Protein AF-A0A831RN84-F1 (afdb_monomer)

Mean predicted aligned error: 5.92 Å

Solvent-accessible surface area (backbone atoms only — not comparable to full-atom values): 7594 Å² total; per-residue (Å²): 107,69,68,59,52,52,52,50,51,52,58,75,67,61,71,57,69,65,41,54,50,48,36,51,53,42,59,69,35,69,70,41,50,73,39,89,62,81,70,37,56,78,47,72,54,99,28,36,33,34,27,46,32,86,67,52,96,92,48,65,65,65,62,47,44,23,69,70,37,63,91,39,45,92,55,57,75,84,37,69,66,35,45,50,52,52,51,49,51,53,53,38,54,48,50,51,50,50,64,50,53,70,37,92,72,34,78,45,78,46,81,41,68,38,57,67,65,38,40,75,74,73,46,80,74,77,88,75,131

Secondary structure (DSSP, 8-state):
-HHHHHHHHHHHT---HHHHHHHHHHHH-HHHHTSSS---EEEEETTEEEEEES--TTS-HHHHHHHH-GGGTT--TTSHHHHHHHHHHHHHHHHHHHHHHTSTT-SEEEEEE-HHHHHHTT-PPP---

Sequence (129 aa):
MLALILLWVGWALYEDPQVAALNRRLEADPQVSAFPYRFRVLRLENGVATMSTPRSSALPVSRVLGILFPHVAGKAEDSDAFQAAQRQLARVQTRARDLVLEDPGVKSVRWELDRGWLGSYGIQLSPAY

Nearest PDB structures (foldseek):
  2cu6-assembly1_A  TM=4.551E-01  e=6.061E-02  Thermus thermophilus HB8

Organism: NCBI:txid1543721

pLDDT: mean 90.33, std 11.37, range [41.72, 98.62]

Structure (mmCIF, N/CA/C/O backbone):
data_AF-A0A831RN84-F1
#
_entry.id   AF-A0A831RN84-F1
#
loop_
_atom_site.group_PDB
_atom_site.id
_atom_site.type_symbol
_atom_site.label_atom_id
_atom_site.label_alt_id
_atom_site.label_comp_id
_atom_site.label_asym_id
_atom_site.label_entity_id
_atom_site.label_seq_id
_atom_site.pdbx_PDB_ins_code
_atom_site.Cartn_x
_atom_site.Cartn_y
_atom_site.Cartn_z
_atom_site.occupancy
_atom_site.B_iso_or_equiv
_atom_site.auth_seq_id
_atom_site.auth_comp_id
_atom_site.auth_asym_id
_atom_site.auth_atom_id
_atom_site.pdbx_PDB_model_num
ATOM 1 N N . MET A 1 1 ? -9.825 5.728 -40.906 1.00 60.62 1 MET A N 1
ATOM 2 C CA . MET A 1 1 ? -10.647 5.593 -39.681 1.00 60.62 1 MET A CA 1
ATOM 3 C C . MET A 1 1 ? -10.302 4.327 -38.891 1.00 60.62 1 MET A C 1
ATOM 5 O O . MET A 1 1 ? -9.908 4.460 -37.746 1.00 60.62 1 MET A O 1
ATOM 9 N N . LEU A 1 2 ? -10.329 3.129 -39.496 1.00 68.56 2 LEU A N 1
ATOM 10 C CA . LEU A 1 2 ? -9.939 1.859 -38.843 1.00 68.56 2 LEU A CA 1
ATOM 11 C C . LEU A 1 2 ? -8.525 1.855 -38.233 1.00 68.56 2 LEU A C 1
ATOM 13 O O . LEU A 1 2 ? -8.370 1.462 -37.087 1.00 68.56 2 LEU A O 1
ATOM 17 N N . ALA A 1 3 ? -7.512 2.358 -38.944 1.00 70.44 3 ALA A N 1
ATOM 18 C CA . ALA A 1 3 ? -6.142 2.419 -38.419 1.00 70.44 3 ALA A CA 1
ATOM 19 C C . ALA A 1 3 ? -6.003 3.328 -37.183 1.00 70.44 3 ALA A C 1
ATOM 21 O O . ALA A 1 3 ? -5.268 2.997 -36.264 1.00 70.44 3 ALA A O 1
ATOM 22 N N . LEU A 1 4 ? -6.753 4.436 -37.133 1.00 66.62 4 LEU A N 1
ATOM 23 C CA . LEU A 1 4 ? -6.784 5.344 -35.981 1.00 66.62 4 LEU A CA 1
ATOM 24 C C . LEU A 1 4 ? -7.482 4.703 -34.780 1.00 66.62 4 LEU A C 1
ATOM 26 O O . LEU A 1 4 ? -7.003 4.854 -33.665 1.00 66.62 4 LEU A O 1
ATOM 30 N N . ILE A 1 5 ? -8.566 3.956 -35.015 1.00 69.00 5 ILE A N 1
ATOM 31 C CA . ILE A 1 5 ? -9.269 3.192 -33.975 1.00 69.00 5 ILE A CA 1
ATOM 32 C C . ILE A 1 5 ? -8.362 2.084 -33.430 1.00 69.00 5 ILE A C 1
ATOM 34 O O . ILE A 1 5 ? -8.259 1.929 -32.221 1.00 69.00 5 ILE A O 1
ATOM 38 N N . LEU A 1 6 ? -7.653 1.356 -34.296 1.00 73.44 6 LEU A N 1
ATOM 39 C CA . LEU A 1 6 ? -6.719 0.305 -33.882 1.00 73.44 6 LEU A CA 1
ATOM 40 C C . LEU A 1 6 ? -5.518 0.862 -33.102 1.00 73.44 6 LEU A C 1
ATOM 42 O O . LEU A 1 6 ? -5.118 0.260 -32.111 1.00 73.44 6 LEU A O 1
ATOM 46 N N . LEU A 1 7 ? -4.983 2.025 -33.492 1.00 64.00 7 LEU A N 1
ATOM 47 C CA . LEU A 1 7 ? -3.935 2.724 -32.737 1.00 64.00 7 LEU A CA 1
ATOM 48 C C . LEU A 1 7 ? -4.431 3.187 -31.363 1.00 64.00 7 LEU A C 1
ATOM 50 O O . LEU A 1 7 ? -3.737 3.010 -30.367 1.00 64.00 7 LEU A O 1
ATOM 54 N N . TRP A 1 8 ? -5.644 3.741 -31.303 1.00 67.38 8 TRP A N 1
ATOM 55 C CA . TRP A 1 8 ? -6.264 4.168 -30.050 1.00 67.38 8 TRP A CA 1
ATOM 56 C C . TRP A 1 8 ? -6.526 2.998 -29.105 1.00 67.38 8 TRP A C 1
ATOM 58 O O . TRP A 1 8 ? -6.197 3.076 -27.927 1.00 67.38 8 TRP A O 1
ATOM 68 N N . VAL A 1 9 ? -7.081 1.900 -29.623 1.00 69.19 9 VAL A N 1
ATOM 69 C CA . VAL A 1 9 ? -7.331 0.677 -28.849 1.00 69.19 9 VAL A CA 1
ATOM 70 C C . VAL A 1 9 ? -6.013 0.059 -28.385 1.00 69.19 9 VAL A C 1
ATOM 72 O O . VAL A 1 9 ? -5.903 -0.325 -27.227 1.00 69.19 9 VAL A O 1
ATOM 75 N N . GLY A 1 10 ? -4.992 0.017 -29.245 1.00 67.00 10 GLY A N 1
ATOM 76 C CA . GLY A 1 10 ? -3.666 -0.485 -28.884 1.00 67.00 10 GLY A CA 1
ATOM 77 C C . GLY A 1 10 ? -3.002 0.326 -27.770 1.00 67.00 10 GLY A C 1
ATOM 78 O O . GLY A 1 10 ? -2.397 -0.2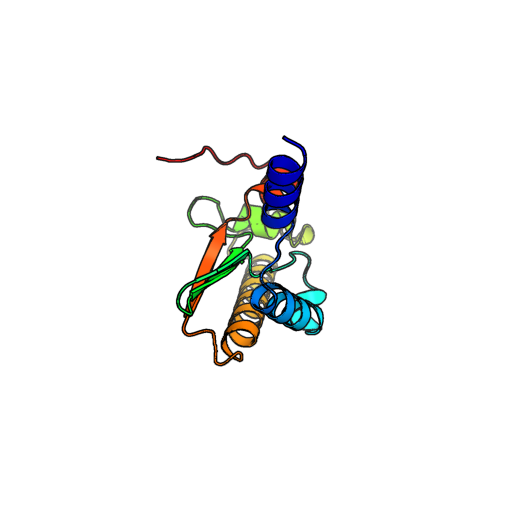54 -26.876 1.00 67.00 10 GLY A O 1
ATOM 79 N N . TRP A 1 11 ? -3.161 1.652 -27.778 1.00 61.72 11 TRP A N 1
ATOM 80 C CA . TRP A 1 11 ? -2.637 2.519 -26.721 1.00 61.72 11 TRP A CA 1
ATOM 81 C C . TRP A 1 11 ? -3.453 2.422 -25.426 1.00 61.72 11 TRP A C 1
ATOM 83 O O . TRP A 1 11 ? -2.882 2.344 -24.345 1.00 61.72 11 TRP A O 1
ATOM 93 N N . ALA A 1 12 ? -4.783 2.343 -25.525 1.00 61.09 12 ALA A N 1
ATOM 94 C CA . ALA A 1 12 ? -5.669 2.193 -24.370 1.00 61.09 12 ALA A CA 1
ATOM 95 C C . ALA A 1 12 ? -5.498 0.850 -23.634 1.00 61.09 12 ALA A C 1
ATOM 97 O O . ALA A 1 12 ? -5.824 0.755 -22.454 1.00 61.09 12 ALA A O 1
ATOM 98 N N . LEU A 1 13 ? -5.004 -0.182 -24.324 1.00 68.38 13 LEU A N 1
ATOM 99 C CA . LEU A 1 13 ? -4.737 -1.509 -23.762 1.00 68.38 13 LEU A CA 1
ATOM 100 C C . LEU A 1 13 ? -3.261 -1.729 -23.401 1.00 68.38 13 LEU A C 1
ATOM 102 O O . LEU A 1 13 ? -2.910 -2.809 -22.929 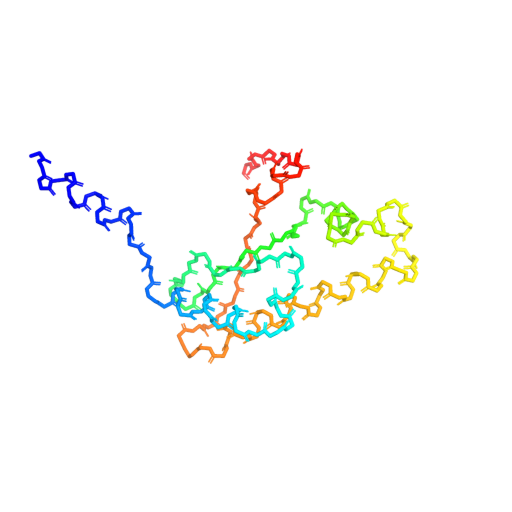1.00 68.38 13 LEU A O 1
ATOM 106 N N . TYR A 1 14 ? -2.392 -0.743 -23.639 1.00 77.94 14 TYR A N 1
ATOM 107 C CA . TYR A 1 14 ? -0.979 -0.861 -23.310 1.00 77.94 14 TYR A CA 1
ATOM 108 C C . TYR A 1 14 ? -0.789 -0.804 -21.791 1.00 77.94 14 TYR A C 1
ATOM 110 O O . TYR A 1 14 ? -0.961 0.239 -21.162 1.00 77.94 14 TYR A O 1
ATOM 118 N N . GLU A 1 15 ? -0.407 -1.937 -21.210 1.00 78.25 15 GLU A N 1
ATOM 119 C CA . GLU A 1 15 ? 0.114 -2.008 -19.850 1.00 78.25 15 GLU A CA 1
ATOM 120 C C . GLU A 1 15 ? 1.642 -1.990 -19.916 1.00 78.25 15 GLU A C 1
ATOM 122 O O . GLU A 1 15 ? 2.250 -2.782 -20.639 1.00 78.25 15 GLU A O 1
ATOM 127 N N . ASP A 1 16 ? 2.269 -1.084 -19.166 1.00 90.25 16 ASP A N 1
ATOM 128 C CA . ASP A 1 16 ? 3.725 -1.017 -19.073 1.00 90.25 16 ASP A CA 1
ATOM 129 C C . ASP A 1 16 ? 4.276 -2.369 -18.556 1.00 90.25 16 ASP A C 1
ATOM 131 O O . ASP A 1 16 ? 3.942 -2.781 -17.436 1.00 90.25 16 ASP A O 1
ATOM 135 N N . PRO A 1 17 ? 5.125 -3.081 -19.329 1.00 93.44 17 PRO A N 1
ATOM 136 C CA . PRO A 1 17 ? 5.656 -4.384 -18.932 1.00 93.44 17 PRO A CA 1
ATOM 137 C C . PRO A 1 17 ? 6.396 -4.368 -17.592 1.00 93.44 17 PRO A C 1
ATOM 139 O O . PRO A 1 17 ? 6.387 -5.372 -16.873 1.00 93.44 17 PRO A O 1
ATOM 142 N N . GLN A 1 18 ? 7.026 -3.241 -17.250 1.00 95.25 18 GLN A N 1
ATOM 143 C CA . GLN A 1 18 ? 7.731 -3.050 -15.989 1.00 95.25 18 GLN A CA 1
ATOM 144 C C . GLN A 1 18 ? 6.737 -2.943 -14.829 1.00 95.25 18 GLN A C 1
ATOM 146 O O . GLN A 1 18 ? 6.902 -3.613 -13.810 1.00 95.25 18 GLN A O 1
ATOM 151 N N . VAL A 1 19 ? 5.644 -2.194 -15.007 1.00 97.12 19 VAL A N 1
ATOM 152 C CA . VAL A 1 19 ? 4.542 -2.127 -14.031 1.00 97.12 19 VAL A CA 1
ATOM 153 C C . VAL A 1 19 ? 3.913 -3.506 -13.826 1.00 97.12 19 VAL A C 1
ATOM 155 O O . VAL A 1 19 ? 3.747 -3.945 -12.686 1.00 97.12 19 VAL A O 1
ATOM 158 N N . ALA A 1 20 ? 3.640 -4.236 -14.909 1.00 96.75 20 ALA A N 1
ATOM 159 C CA . ALA A 1 20 ? 3.094 -5.589 -14.835 1.00 96.75 20 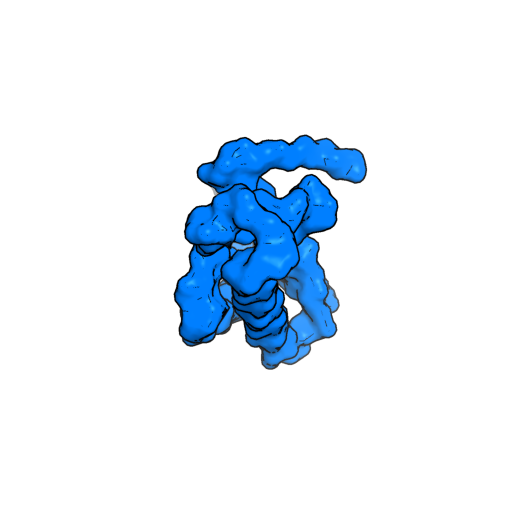ALA A CA 1
ATOM 160 C C . ALA A 1 20 ? 4.040 -6.555 -14.092 1.00 96.75 20 ALA A C 1
ATOM 162 O O . ALA A 1 20 ? 3.593 -7.399 -13.313 1.00 96.75 20 ALA A O 1
ATOM 163 N N . ALA A 1 21 ? 5.357 -6.437 -14.297 1.00 97.50 21 ALA A N 1
ATOM 164 C CA . ALA A 1 21 ? 6.354 -7.235 -13.584 1.00 97.50 21 ALA A CA 1
ATOM 165 C C . ALA A 1 21 ? 6.387 -6.924 -12.079 1.00 97.50 21 ALA A C 1
ATOM 167 O O . ALA A 1 21 ? 6.385 -7.852 -11.267 1.00 97.50 21 ALA A O 1
ATOM 168 N N . LEU A 1 22 ? 6.346 -5.642 -11.705 1.00 98.31 22 LEU A N 1
ATOM 169 C CA . LEU A 1 22 ? 6.273 -5.217 -10.305 1.00 98.31 22 LEU A CA 1
ATOM 170 C C . LEU A 1 22 ? 4.994 -5.728 -9.626 1.00 98.31 22 LEU A C 1
ATOM 172 O O . LEU A 1 22 ? 5.049 -6.235 -8.507 1.00 98.31 22 LEU A O 1
ATOM 176 N N . ASN A 1 23 ? 3.851 -5.673 -10.315 1.00 98.38 23 ASN A N 1
ATOM 177 C CA . ASN A 1 23 ? 2.586 -6.200 -9.798 1.00 98.38 23 ASN A CA 1
ATOM 178 C C . ASN A 1 23 ? 2.619 -7.723 -9.602 1.00 98.38 23 ASN A C 1
ATOM 180 O O . ASN A 1 23 ? 2.195 -8.209 -8.555 1.00 98.38 23 ASN A O 1
ATOM 184 N N . ARG A 1 24 ? 3.218 -8.479 -10.533 1.00 98.12 24 ARG A N 1
ATOM 185 C CA . ARG A 1 24 ? 3.449 -9.922 -10.336 1.00 98.12 24 ARG A CA 1
ATOM 186 C C . ARG A 1 24 ? 4.339 -10.209 -9.126 1.00 98.12 24 ARG A C 1
ATOM 188 O O . ARG A 1 24 ? 4.081 -11.168 -8.407 1.00 98.12 24 ARG A O 1
ATOM 195 N N . ARG A 1 25 ? 5.363 -9.384 -8.869 1.00 98.12 25 ARG A N 1
ATOM 196 C CA . ARG A 1 25 ? 6.211 -9.520 -7.671 1.00 98.12 25 ARG A CA 1
ATOM 197 C C . ARG A 1 25 ? 5.411 -9.298 -6.383 1.00 98.12 25 ARG A C 1
ATOM 199 O O . ARG A 1 25 ? 5.574 -10.069 -5.443 1.00 98.12 25 ARG A O 1
ATOM 206 N N . LEU A 1 26 ? 4.535 -8.291 -6.345 1.00 98.44 26 LEU A N 1
ATOM 207 C CA . LEU A 1 26 ? 3.642 -8.054 -5.202 1.00 98.44 26 LEU A CA 1
ATOM 208 C C . LEU A 1 26 ? 2.692 -9.237 -4.961 1.00 98.44 26 LEU A C 1
ATOM 210 O O . LEU A 1 26 ? 2.456 -9.611 -3.816 1.00 98.44 26 LEU A O 1
ATOM 214 N N . GLU A 1 27 ? 2.171 -9.839 -6.029 1.00 97.94 27 GLU A N 1
ATOM 215 C CA . GLU A 1 27 ? 1.278 -11.004 -5.956 1.00 97.94 27 GLU A CA 1
ATOM 216 C C . GLU A 1 27 ? 1.988 -12.294 -5.542 1.00 97.94 27 GLU A C 1
ATOM 218 O O . GLU A 1 27 ? 1.370 -13.161 -4.930 1.00 97.94 27 GLU A O 1
ATOM 223 N N . ALA A 1 28 ? 3.279 -12.420 -5.849 1.00 98.19 28 ALA A N 1
ATOM 224 C CA . ALA A 1 28 ? 4.082 -13.574 -5.465 1.00 98.19 28 ALA A CA 1
ATOM 225 C C . ALA A 1 28 ? 4.495 -13.561 -3.982 1.00 98.19 28 ALA A C 1
ATOM 227 O O . ALA A 1 28 ? 4.857 -14.609 -3.447 1.00 98.19 28 ALA A O 1
ATOM 228 N N . ASP A 1 29 ? 4.459 -12.407 -3.305 1.00 98.44 29 ASP A N 1
ATOM 229 C CA . ASP A 1 29 ? 4.799 -12.315 -1.885 1.00 98.44 29 ASP A CA 1
ATOM 230 C C . ASP A 1 29 ? 3.615 -12.763 -1.002 1.00 98.44 29 ASP A C 1
ATOM 232 O O . ASP A 1 29 ? 2.538 -12.160 -1.066 1.00 98.44 29 ASP A O 1
ATOM 236 N N . PRO A 1 30 ? 3.776 -13.788 -0.142 1.00 97.50 30 PRO A N 1
ATOM 237 C CA . PRO A 1 30 ? 2.673 -14.316 0.665 1.00 97.50 30 PRO A CA 1
ATOM 238 C C . PRO A 1 30 ? 2.105 -13.320 1.681 1.00 97.50 30 PRO A C 1
ATOM 240 O O . PRO A 1 30 ? 0.918 -13.369 1.995 1.00 97.50 30 PRO A O 1
ATOM 243 N N . GLN A 1 31 ? 2.930 -12.414 2.215 1.00 97.00 31 GLN A N 1
ATOM 244 C CA . GLN A 1 31 ? 2.483 -11.448 3.216 1.00 97.00 31 GLN A CA 1
ATOM 245 C C . GLN A 1 31 ? 1.656 -10.329 2.571 1.00 97.00 31 GLN A C 1
ATOM 247 O O . GLN A 1 31 ? 0.690 -9.853 3.169 1.00 97.00 31 GLN A O 1
ATOM 252 N N . VAL A 1 32 ? 2.036 -9.901 1.366 1.00 97.94 32 VAL A N 1
ATOM 253 C CA . VAL A 1 32 ? 1.321 -8.864 0.612 1.00 97.94 32 VAL A CA 1
ATOM 254 C C . VAL A 1 32 ? 0.059 -9.420 -0.043 1.00 97.94 32 VAL A C 1
ATOM 256 O O . VAL A 1 32 ? -1.001 -8.811 0.082 1.00 97.94 32 VAL A O 1
ATOM 259 N N . SER A 1 33 ? 0.142 -10.579 -0.695 1.00 97.19 33 SER A N 1
ATOM 260 C CA . SER A 1 33 ? -0.984 -11.178 -1.428 1.00 97.19 33 SER A CA 1
ATOM 261 C C . SER A 1 33 ? -2.123 -11.666 -0.530 1.00 97.19 33 SER A C 1
ATOM 263 O O . SER A 1 33 ? -3.284 -11.578 -0.924 1.00 97.19 33 SER A O 1
ATOM 265 N N . ALA A 1 34 ? -1.823 -12.128 0.689 1.00 96.50 34 ALA A N 1
ATOM 266 C CA . ALA A 1 34 ? -2.839 -12.553 1.654 1.00 96.50 34 ALA A CA 1
ATOM 267 C C . ALA A 1 34 ? -3.552 -11.379 2.353 1.00 96.50 34 ALA A C 1
ATOM 269 O O . ALA A 1 34 ? -4.488 -11.593 3.128 1.00 96.50 34 ALA A O 1
ATOM 270 N N . PHE A 1 35 ? -3.103 -10.139 2.140 1.00 96.69 35 PHE A N 1
ATOM 271 C CA . PHE A 1 35 ? -3.691 -8.978 2.793 1.00 96.69 35 PHE A CA 1
ATOM 272 C C . PHE A 1 35 ? -5.057 -8.615 2.178 1.00 96.69 35 PHE A C 1
ATOM 274 O O . PHE A 1 35 ? -5.204 -8.674 0.958 1.00 96.69 35 PHE A O 1
ATOM 281 N N . PRO A 1 36 ? -6.058 -8.168 2.970 1.00 94.94 36 PRO A N 1
ATOM 282 C CA . PRO A 1 36 ? -7.390 -7.838 2.443 1.00 94.94 36 PRO A CA 1
ATOM 283 C C . PRO A 1 36 ? -7.406 -6.714 1.395 1.00 94.94 36 PRO A C 1
ATOM 285 O O . PRO A 1 36 ? -8.341 -6.613 0.603 1.00 94.94 36 PRO A O 1
ATOM 288 N N . TYR A 1 37 ? -6.384 -5.855 1.392 1.00 96.38 37 TYR A N 1
ATOM 289 C CA . TYR A 1 37 ? -6.183 -4.834 0.368 1.00 96.38 37 TYR A CA 1
ATOM 290 C C . TYR A 1 37 ? -5.079 -5.244 -0.605 1.00 96.38 37 TYR A C 1
ATOM 292 O O . TYR A 1 37 ? -3.956 -5.532 -0.193 1.00 96.38 37 TYR A O 1
ATOM 300 N N . ARG A 1 38 ? -5.369 -5.180 -1.907 1.00 96.50 38 ARG A N 1
ATOM 301 C CA . ARG A 1 38 ? -4.384 -5.4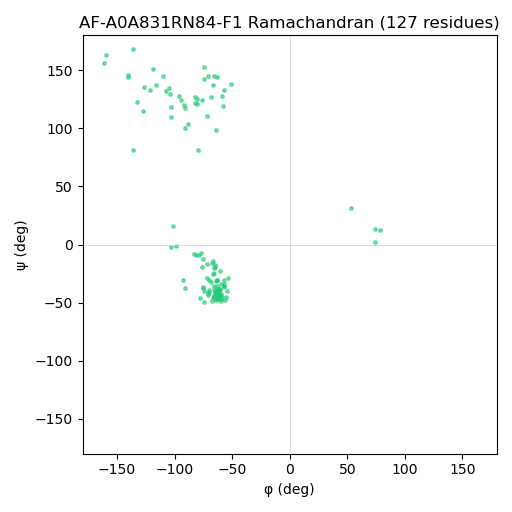62 -2.953 1.00 96.50 38 ARG A CA 1
ATOM 302 C C . ARG A 1 38 ? -3.616 -4.195 -3.318 1.00 96.50 38 ARG A C 1
ATOM 304 O O . ARG A 1 38 ? -4.120 -3.352 -4.056 1.00 96.50 38 ARG A O 1
ATOM 311 N N . PHE A 1 39 ? -2.382 -4.098 -2.835 1.00 97.50 39 PHE A N 1
ATOM 312 C CA . PHE A 1 39 ? -1.433 -3.079 -3.279 1.00 97.50 39 PHE A CA 1
ATOM 313 C C . PHE A 1 39 ? -1.048 -3.315 -4.741 1.00 97.50 39 PHE A C 1
ATOM 315 O O . PHE A 1 39 ? -0.807 -4.455 -5.141 1.00 97.50 39 PHE A O 1
ATOM 322 N N . ARG A 1 40 ? -0.982 -2.244 -5.533 1.00 97.50 40 ARG A N 1
ATOM 323 C CA . ARG A 1 40 ? -0.574 -2.295 -6.942 1.00 97.50 40 ARG A CA 1
ATOM 324 C C . ARG A 1 40 ? 0.297 -1.102 -7.297 1.00 97.50 40 ARG A C 1
ATOM 326 O O . ARG A 1 40 ? 0.069 -0.001 -6.804 1.00 97.50 40 ARG A O 1
ATOM 333 N N . VAL A 1 41 ? 1.257 -1.306 -8.187 1.00 98.06 41 VAL A N 1
ATOM 334 C CA . VAL A 1 41 ? 1.906 -0.234 -8.938 1.00 98.06 41 VAL A CA 1
ATOM 335 C C . VAL A 1 41 ? 0.943 0.213 -10.035 1.00 98.06 41 VAL A C 1
ATOM 337 O O . VAL A 1 41 ? 0.468 -0.6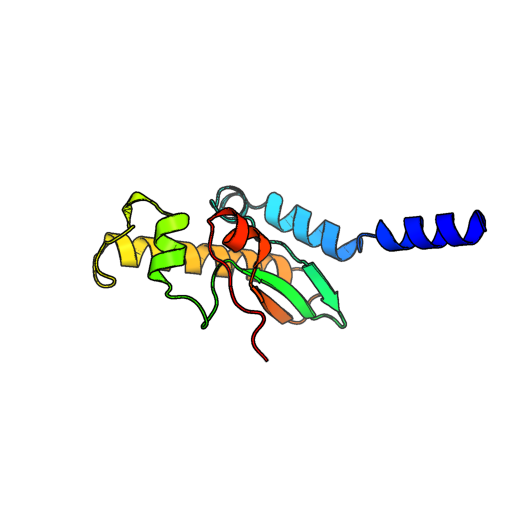02 -10.823 1.00 98.06 41 VAL A O 1
ATOM 340 N N . LEU A 1 42 ? 0.634 1.506 -10.048 1.00 96.62 42 LEU A N 1
ATOM 341 C CA . LEU A 1 42 ? -0.272 2.141 -11.006 1.00 96.62 42 LEU A CA 1
ATOM 342 C C . LEU A 1 42 ? 0.483 2.649 -12.235 1.00 96.62 42 LEU A C 1
ATOM 344 O O . LEU A 1 42 ? -0.033 2.603 -13.345 1.00 96.62 42 LEU A O 1
ATOM 348 N N . ARG A 1 43 ? 1.697 3.163 -12.018 1.00 96.44 43 ARG A N 1
ATOM 349 C CA . ARG A 1 43 ? 2.592 3.692 -13.054 1.00 96.44 43 ARG A CA 1
ATOM 350 C C . ARG A 1 43 ? 4.024 3.773 -12.538 1.00 96.44 43 ARG A C 1
ATOM 352 O O . ARG A 1 43 ? 4.238 3.898 -11.327 1.00 96.44 43 ARG A O 1
ATOM 359 N N . LEU A 1 44 ? 4.982 3.754 -13.458 1.00 96.94 44 LEU A N 1
ATOM 360 C CA . LEU A 1 44 ? 6.402 3.964 -13.198 1.00 96.94 44 LEU A CA 1
ATOM 361 C C . LEU A 1 44 ? 6.920 5.053 -14.139 1.00 96.94 44 LEU A C 1
ATOM 363 O O . LEU A 1 44 ? 6.955 4.874 -15.348 1.00 96.94 44 LEU A O 1
ATOM 367 N N . GLU A 1 45 ? 7.330 6.190 -13.584 1.00 96.12 45 GLU A N 1
ATOM 368 C CA . GLU A 1 45 ? 7.751 7.350 -14.375 1.00 96.12 45 GLU A CA 1
ATOM 369 C C . GLU A 1 45 ? 9.073 7.881 -13.829 1.00 96.12 45 GLU A C 1
ATOM 371 O O . GLU A 1 45 ? 9.173 8.226 -12.653 1.00 96.12 45 GLU A O 1
ATOM 376 N N . ASN A 1 46 ? 10.113 7.948 -14.666 1.00 95.62 46 ASN A N 1
ATOM 377 C CA . ASN A 1 46 ? 11.437 8.465 -14.283 1.00 95.62 46 ASN A CA 1
ATOM 378 C C . ASN A 1 46 ? 12.042 7.788 -13.030 1.00 95.62 46 ASN A C 1
ATOM 380 O O . ASN A 1 46 ? 12.780 8.409 -12.259 1.00 95.62 46 ASN A O 1
ATOM 384 N N . GLY A 1 47 ? 11.730 6.506 -12.822 1.00 96.75 47 GLY A N 1
ATOM 385 C CA . GLY A 1 47 ? 12.134 5.734 -11.645 1.00 96.75 47 GLY A CA 1
ATOM 386 C C . GLY A 1 47 ? 11.307 6.009 -10.386 1.00 96.75 47 GLY A C 1
ATOM 387 O O . GLY A 1 47 ? 11.703 5.616 -9.294 1.00 96.75 47 GLY A O 1
ATOM 388 N N . VAL A 1 48 ? 10.167 6.687 -10.496 1.00 98.38 48 VAL A N 1
ATOM 389 C CA . VAL A 1 48 ? 9.216 6.865 -9.397 1.00 98.38 48 VAL A CA 1
ATOM 390 C C . VAL A 1 48 ? 8.034 5.928 -9.617 1.00 98.38 48 VAL A C 1
ATOM 392 O O . VAL A 1 48 ? 7.234 6.135 -10.529 1.00 98.38 48 VAL A O 1
ATOM 395 N N . ALA A 1 49 ? 7.916 4.899 -8.781 1.00 98.31 49 ALA A N 1
ATOM 396 C CA . ALA A 1 49 ? 6.764 4.007 -8.793 1.00 98.31 49 ALA A CA 1
ATOM 397 C C . ALA A 1 49 ? 5.622 4.644 -7.995 1.00 98.31 49 ALA A C 1
ATOM 399 O O . ALA A 1 49 ? 5.772 4.933 -6.805 1.00 98.31 49 ALA A O 1
ATOM 400 N N . THR A 1 50 ? 4.471 4.859 -8.627 1.00 98.12 50 THR A N 1
ATOM 401 C CA . THR A 1 50 ? 3.261 5.255 -7.899 1.00 98.12 50 THR A CA 1
ATOM 402 C C . THR A 1 50 ? 2.472 4.011 -7.526 1.00 98.12 50 THR A C 1
ATOM 404 O O . THR A 1 50 ? 2.056 3.258 -8.404 1.00 98.12 50 THR A O 1
ATOM 407 N N . MET A 1 51 ? 2.270 3.794 -6.230 1.00 97.88 51 MET A N 1
ATOM 408 C CA . MET A 1 51 ? 1.568 2.644 -5.669 1.00 97.88 51 MET A CA 1
ATOM 409 C C . MET A 1 51 ? 0.220 3.039 -5.073 1.00 97.88 51 MET A C 1
ATOM 411 O O . MET A 1 51 ? 0.086 4.099 -4.463 1.00 97.88 51 MET A O 1
ATOM 415 N N . SER A 1 52 ? -0.766 2.158 -5.196 1.00 96.56 52 SER A N 1
ATOM 416 C CA . SER A 1 52 ? -2.083 2.334 -4.598 1.00 96.56 52 SER A CA 1
ATOM 417 C C . SER A 1 52 ? -2.040 2.172 -3.072 1.00 96.56 52 SER A C 1
ATOM 419 O O . SER A 1 52 ? -1.284 1.361 -2.530 1.00 96.56 52 SER A O 1
ATOM 421 N N . THR A 1 53 ? -2.854 2.945 -2.356 1.00 94.56 53 THR A N 1
ATOM 422 C CA . THR A 1 53 ? -3.030 2.822 -0.903 1.00 94.56 53 THR A CA 1
ATOM 423 C C . THR A 1 53 ? -4.495 3.009 -0.506 1.00 94.56 53 THR A C 1
ATOM 425 O O . THR A 1 53 ? -5.174 3.869 -1.074 1.00 94.56 53 THR A O 1
ATOM 428 N N . PRO A 1 54 ? -4.997 2.277 0.509 1.00 91.31 54 PRO A N 1
ATOM 429 C CA . PRO A 1 54 ? -6.328 2.513 1.055 1.00 91.31 54 PRO A CA 1
ATOM 430 C C . PRO A 1 54 ? -6.338 3.683 2.055 1.00 91.31 54 PRO A C 1
ATOM 432 O O . PRO A 1 54 ? -7.400 4.101 2.510 1.00 91.31 54 PRO A O 1
ATOM 435 N N . ARG A 1 55 ? -5.161 4.204 2.438 1.00 85.56 55 ARG A N 1
ATOM 436 C CA . ARG A 1 55 ? -4.992 5.246 3.457 1.00 85.56 55 ARG A CA 1
ATOM 437 C C . ARG A 1 55 ? -4.623 6.581 2.815 1.00 85.56 55 ARG A C 1
ATOM 439 O O . ARG A 1 55 ? -3.656 6.663 2.065 1.00 85.56 55 ARG A O 1
ATOM 446 N N . SER A 1 56 ? -5.303 7.652 3.217 1.00 76.00 56 SER A N 1
ATOM 447 C CA . SER A 1 56 ? -4.859 9.029 2.977 1.00 76.00 56 SER A CA 1
ATOM 448 C C . SER A 1 56 ? -5.034 9.884 4.225 1.00 76.00 56 SER A C 1
ATOM 450 O O . SER A 1 56 ? -5.696 9.478 5.176 1.00 76.00 56 SER A O 1
ATOM 452 N N . SER A 1 57 ? -4.453 11.082 4.219 1.00 75.56 57 SER A N 1
ATOM 453 C CA . SER A 1 57 ? -4.722 12.109 5.232 1.00 75.56 57 SER A CA 1
ATOM 454 C C . SER A 1 57 ? -6.160 12.636 5.184 1.00 75.56 57 SER A C 1
ATOM 456 O O . SER A 1 57 ? -6.634 13.181 6.174 1.00 75.56 57 SER A O 1
ATOM 458 N N . ALA A 1 58 ? -6.865 12.461 4.061 1.00 74.56 58 ALA A N 1
ATOM 459 C CA . ALA A 1 58 ? -8.246 12.906 3.894 1.00 74.56 58 ALA A CA 1
ATOM 460 C C . ALA A 1 58 ? -9.272 11.970 4.563 1.00 74.56 58 ALA A C 1
ATOM 462 O O . ALA A 1 58 ? -10.452 12.307 4.617 1.00 74.56 58 ALA A O 1
ATOM 463 N N . LEU A 1 59 ? -8.849 10.797 5.053 1.00 81.44 59 LEU A N 1
ATOM 464 C CA . LEU A 1 59 ? -9.720 9.824 5.711 1.00 81.44 59 LEU A CA 1
ATOM 465 C C . LEU A 1 59 ? -9.192 9.426 7.093 1.00 81.44 59 LEU A C 1
ATOM 467 O O . LEU A 1 59 ? -8.012 9.092 7.220 1.00 81.44 59 LEU A O 1
ATOM 471 N N . PRO A 1 60 ? -10.064 9.357 8.116 1.00 88.06 60 PRO A N 1
ATOM 472 C CA . PRO A 1 60 ? -9.698 8.782 9.403 1.00 88.06 60 PRO A CA 1
ATOM 473 C C . PRO A 1 60 ? -9.202 7.341 9.244 1.00 88.06 60 PRO A C 1
ATOM 475 O O . PRO A 1 60 ? -9.850 6.514 8.593 1.00 88.06 60 PRO A O 1
ATOM 478 N N . VAL A 1 61 ? -8.072 7.020 9.882 1.00 88.81 61 VAL A N 1
ATOM 479 C CA . VAL A 1 61 ? -7.486 5.668 9.860 1.00 88.81 61 VAL A CA 1
ATOM 480 C C . VAL A 1 61 ? -8.467 4.616 10.376 1.00 88.81 61 VAL A C 1
ATOM 482 O O . VAL A 1 61 ? -8.529 3.518 9.827 1.00 88.81 61 VAL A O 1
ATOM 485 N N . SER A 1 62 ? -9.283 4.970 11.370 1.00 90.88 62 SER A N 1
ATOM 486 C CA . SER A 1 62 ? -10.314 4.106 11.945 1.00 90.88 62 SER A CA 1
ATOM 487 C C . SER A 1 62 ? -11.316 3.601 10.914 1.00 90.88 62 SER A C 1
ATOM 489 O O . SER A 1 62 ? -11.735 2.446 10.980 1.00 90.88 62 SER A O 1
ATOM 491 N N . ARG A 1 63 ? -11.640 4.413 9.903 1.00 90.44 63 ARG A N 1
ATOM 492 C CA . ARG A 1 63 ? -12.555 4.006 8.836 1.00 90.44 63 ARG A CA 1
ATOM 493 C C . ARG A 1 63 ? -11.932 2.972 7.906 1.00 90.44 63 ARG A C 1
ATOM 495 O O . ARG A 1 63 ? -12.581 1.990 7.563 1.00 90.44 63 ARG A O 1
ATOM 502 N N . VAL A 1 64 ? -10.664 3.161 7.547 1.00 92.81 64 VAL A N 1
ATOM 503 C CA . VAL A 1 64 ? -9.916 2.213 6.708 1.00 92.81 64 VAL A CA 1
ATOM 504 C C . VAL A 1 64 ? -9.693 0.898 7.453 1.00 92.81 64 VAL A C 1
ATOM 506 O O . VAL A 1 64 ? -9.947 -0.171 6.904 1.00 92.81 64 VAL A O 1
ATOM 509 N N . LEU A 1 65 ? -9.273 0.958 8.720 1.00 94.62 65 LEU A N 1
ATOM 510 C CA . LEU A 1 65 ? -9.062 -0.243 9.527 1.00 94.62 65 LEU A CA 1
ATOM 511 C C . LEU A 1 65 ? -10.366 -0.991 9.806 1.00 94.62 65 LEU A C 1
ATOM 513 O O . LEU A 1 65 ? -10.347 -2.213 9.780 1.00 94.62 65 LEU A O 1
ATOM 517 N N . GLY A 1 66 ? -11.492 -0.299 9.994 1.00 94.00 66 GLY A N 1
ATOM 518 C CA . GLY A 1 66 ? -12.798 -0.946 10.135 1.00 94.00 66 GLY A CA 1
ATOM 519 C C . GLY A 1 66 ? -13.235 -1.725 8.888 1.00 94.00 66 GLY A C 1
ATOM 520 O O . GLY A 1 66 ? -13.900 -2.746 9.023 1.00 94.00 66 GLY A O 1
ATOM 521 N N . ILE A 1 67 ? -12.824 -1.291 7.690 1.00 93.31 67 ILE A N 1
ATOM 522 C CA . ILE A 1 67 ? -13.055 -2.037 6.442 1.00 93.31 67 ILE A CA 1
ATOM 523 C C . ILE A 1 67 ? -12.124 -3.252 6.354 1.00 93.31 67 ILE A C 1
ATOM 525 O O . ILE A 1 67 ? -12.577 -4.362 6.091 1.00 93.31 67 ILE A O 1
ATOM 529 N N . LEU A 1 68 ? -10.822 -3.051 6.578 1.00 94.25 68 LEU A N 1
ATOM 530 C CA . LEU A 1 68 ? -9.813 -4.111 6.438 1.00 94.25 68 LEU A CA 1
ATOM 531 C C . LEU A 1 68 ? -9.910 -5.176 7.536 1.00 94.25 68 LEU A C 1
ATOM 533 O O . LEU A 1 68 ? -9.573 -6.337 7.315 1.00 94.25 68 LEU A O 1
ATOM 537 N N . PHE A 1 69 ? -10.358 -4.775 8.721 1.00 95.12 69 PHE A N 1
ATOM 538 C CA . PHE A 1 69 ? -10.431 -5.593 9.921 1.00 95.12 69 PHE A CA 1
ATOM 539 C C . PHE A 1 69 ? -11.779 -5.348 10.618 1.00 95.12 69 PHE A C 1
ATOM 541 O O . PHE A 1 69 ? -11.839 -4.606 11.597 1.00 95.12 69 PHE A O 1
ATOM 548 N N . PRO A 1 70 ? -12.876 -5.989 10.177 1.00 93.94 70 PRO A N 1
ATOM 549 C CA . PRO A 1 70 ? -14.216 -5.718 10.713 1.00 93.94 70 PRO A CA 1
ATOM 550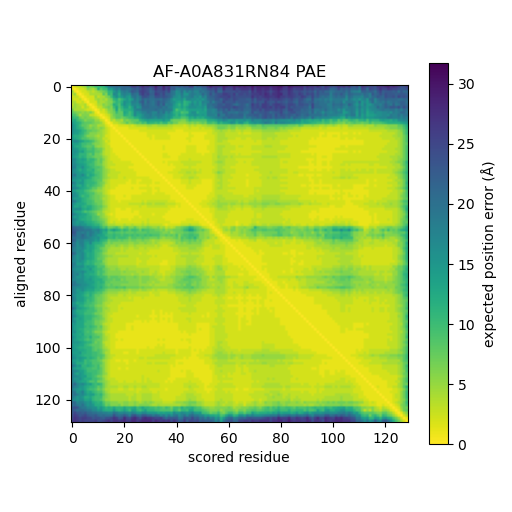 C C . PRO A 1 70 ? -14.326 -5.840 12.240 1.00 93.94 70 PRO A C 1
ATOM 552 O O . PRO A 1 70 ? -15.089 -5.118 12.874 1.00 93.94 70 PRO A O 1
ATOM 555 N N . HIS A 1 71 ? -13.503 -6.694 12.857 1.00 94.00 71 HIS A N 1
ATOM 556 C CA . HIS A 1 71 ? -13.449 -6.865 14.308 1.00 94.00 71 HIS A CA 1
ATOM 557 C C . HIS A 1 71 ? -12.920 -5.640 15.078 1.00 94.00 71 HIS A C 1
ATOM 559 O O . HIS A 1 71 ? -13.078 -5.612 16.296 1.00 94.00 71 HIS A O 1
ATOM 565 N N . VAL A 1 72 ? -12.292 -4.649 14.426 1.00 95.38 72 VAL A N 1
ATOM 566 C CA . VAL A 1 72 ? -11.855 -3.387 15.063 1.00 95.38 72 VAL A CA 1
ATOM 567 C C . VAL A 1 72 ? -12.759 -2.197 14.749 1.00 95.38 72 VAL A C 1
ATOM 569 O O . VAL A 1 72 ? -12.528 -1.106 15.271 1.00 95.38 72 VAL A O 1
ATOM 572 N N . ALA A 1 73 ? -13.797 -2.386 13.931 1.00 93.94 73 ALA A N 1
ATOM 573 C CA . ALA A 1 73 ? -14.748 -1.328 13.622 1.00 93.94 73 ALA A CA 1
ATOM 574 C C . ALA A 1 73 ? -15.411 -0.802 14.909 1.00 93.94 73 ALA A C 1
ATOM 576 O O . ALA A 1 73 ? -15.913 -1.571 15.727 1.00 93.94 73 ALA A O 1
ATOM 577 N N . GLY A 1 74 ? -15.377 0.519 15.107 1.00 90.62 74 GLY A N 1
ATOM 578 C CA . GLY A 1 74 ? -15.949 1.177 16.287 1.00 90.62 74 GLY A CA 1
ATOM 579 C C . GLY A 1 74 ? -15.158 1.004 17.590 1.00 90.62 74 GLY A C 1
ATOM 580 O O . GLY A 1 74 ? -15.595 1.511 18.621 1.00 90.62 74 GLY A O 1
ATOM 581 N N . LYS A 1 75 ? -14.002 0.324 17.580 1.00 93.31 75 LYS A N 1
ATOM 582 C CA . LYS A 1 75 ? -13.111 0.284 18.747 1.00 93.31 75 LYS A CA 1
ATOM 583 C C . LYS A 1 75 ? -12.364 1.607 18.914 1.00 93.31 75 LYS A C 1
ATOM 585 O O . LYS A 1 75 ? -12.101 2.306 17.937 1.00 93.31 75 LYS A O 1
ATOM 590 N N . ALA A 1 76 ? -11.988 1.907 20.155 1.00 92.25 76 ALA A N 1
ATOM 591 C CA . ALA A 1 76 ? -11.127 3.039 20.468 1.00 92.25 76 ALA A CA 1
ATOM 592 C C . ALA A 1 76 ? -9.738 2.861 19.833 1.00 92.25 76 ALA A C 1
ATOM 594 O O . ALA A 1 76 ? -9.224 1.738 19.745 1.00 92.25 76 ALA A O 1
ATOM 595 N N . GLU A 1 77 ? -9.141 3.964 19.379 1.00 91.06 77 GLU A N 1
ATOM 596 C CA . GLU A 1 77 ? -7.867 3.931 18.651 1.00 91.06 77 GLU A CA 1
ATOM 597 C C . GLU A 1 77 ? -6.695 3.469 19.528 1.00 91.06 77 GLU A C 1
ATOM 599 O O . GLU A 1 77 ? -5.726 2.916 19.018 1.00 91.06 77 GLU A O 1
ATOM 604 N N . ASP A 1 78 ? -6.788 3.641 20.843 1.00 92.94 78 ASP A N 1
ATOM 605 C CA . ASP A 1 78 ? -5.814 3.183 21.836 1.00 92.94 78 ASP A CA 1
ATOM 606 C C . ASP A 1 78 ? -5.996 1.714 22.247 1.00 92.94 78 ASP A C 1
ATOM 608 O O . ASP A 1 78 ? -5.134 1.155 22.922 1.00 92.94 78 ASP A O 1
ATOM 612 N N . SER A 1 79 ? -7.075 1.055 21.813 1.00 95.94 79 SER A N 1
ATOM 613 C CA . SER A 1 79 ? -7.295 -0.356 22.126 1.00 95.94 79 SER A CA 1
ATOM 614 C C . SER A 1 79 ? -6.242 -1.256 21.477 1.00 95.94 79 SER A C 1
ATOM 616 O O . SER A 1 79 ? -5.834 -1.052 20.328 1.00 95.94 79 SER A O 1
ATOM 618 N N . ASP A 1 80 ? -5.864 -2.328 22.177 1.00 96.81 80 ASP A N 1
ATOM 619 C CA . ASP A 1 80 ? -4.847 -3.274 21.703 1.00 96.81 80 ASP A CA 1
ATOM 620 C C . ASP A 1 80 ? -5.157 -3.840 20.313 1.00 96.81 80 ASP A C 1
ATOM 622 O O . ASP A 1 80 ? -4.267 -3.958 19.467 1.00 96.81 80 ASP A O 1
ATOM 626 N N . ALA A 1 81 ? -6.431 -4.152 20.054 1.00 96.00 81 ALA A N 1
ATOM 627 C CA . ALA A 1 81 ? -6.884 -4.684 18.773 1.00 96.00 81 ALA A CA 1
ATOM 628 C C . ALA A 1 81 ? -6.717 -3.663 17.635 1.00 96.00 81 ALA A C 1
ATOM 630 O O . ALA A 1 81 ? -6.222 -4.007 16.561 1.00 96.00 81 ALA A O 1
ATOM 631 N N . PHE A 1 82 ? -7.080 -2.400 17.873 1.00 96.44 82 PHE A N 1
ATOM 632 C CA . PHE A 1 82 ? -6.933 -1.339 16.879 1.00 96.44 82 PHE A CA 1
ATOM 633 C C . PHE A 1 82 ? -5.457 -1.069 16.573 1.00 96.44 82 PHE A C 1
ATOM 635 O O . PHE A 1 82 ? -5.046 -1.029 15.411 1.00 96.44 82 PHE A O 1
ATOM 642 N N . GLN A 1 83 ? -4.634 -0.978 17.616 1.00 96.69 83 GLN A N 1
ATOM 643 C CA . GLN A 1 83 ? -3.193 -0.800 17.485 1.00 96.69 83 GLN A CA 1
ATOM 644 C C . GLN A 1 83 ? -2.534 -1.984 16.759 1.00 96.69 83 GLN A C 1
ATOM 646 O O . GLN A 1 83 ? -1.643 -1.793 15.927 1.00 96.69 83 GLN A O 1
ATOM 651 N N . ALA A 1 84 ? -2.985 -3.218 17.007 1.00 96.94 84 ALA A N 1
ATOM 652 C CA . ALA A 1 84 ? -2.518 -4.396 16.281 1.00 96.94 84 ALA A CA 1
ATOM 653 C C . ALA A 1 84 ? -2.866 -4.332 14.785 1.00 96.94 84 ALA A C 1
ATOM 655 O O . ALA A 1 84 ? -1.981 -4.559 13.953 1.00 96.94 84 ALA A O 1
ATOM 656 N N . ALA A 1 85 ? -4.102 -3.955 14.445 1.00 96.38 85 ALA A N 1
ATOM 657 C CA . ALA A 1 85 ? -4.551 -3.759 13.067 1.00 96.38 85 ALA A CA 1
ATOM 658 C C . ALA A 1 85 ? -3.753 -2.653 12.354 1.00 96.38 85 ALA A C 1
ATOM 660 O O . ALA A 1 85 ? -3.288 -2.841 11.226 1.00 96.38 85 ALA A O 1
ATOM 661 N N . GLN A 1 86 ? -3.500 -1.530 13.031 1.00 95.19 86 GLN A N 1
ATOM 662 C CA . GLN A 1 86 ? -2.683 -0.442 12.498 1.00 95.19 86 GLN A CA 1
ATOM 663 C C . GLN A 1 86 ? -1.242 -0.886 12.224 1.00 95.19 86 GLN A C 1
ATOM 665 O O . GLN A 1 86 ? -0.706 -0.622 11.144 1.00 95.19 86 GLN A O 1
ATOM 670 N N . ARG A 1 87 ? -0.616 -1.598 13.171 1.00 96.75 87 ARG A N 1
ATOM 671 C CA . ARG A 1 87 ? 0.728 -2.162 12.980 1.00 96.75 87 ARG A CA 1
ATOM 672 C C . ARG A 1 87 ? 0.754 -3.170 11.835 1.00 96.75 87 ARG A C 1
ATOM 674 O O . ARG A 1 87 ? 1.725 -3.195 11.087 1.00 96.75 87 ARG A O 1
ATOM 681 N N . GLN A 1 88 ? -0.283 -3.993 11.678 1.00 96.81 88 GLN A N 1
ATOM 682 C CA . GLN A 1 88 ? -0.365 -4.943 10.571 1.00 96.81 88 GLN A CA 1
ATOM 683 C C . GLN A 1 88 ? -0.435 -4.230 9.219 1.00 96.81 88 GLN A C 1
ATOM 685 O O . GLN A 1 88 ? 0.359 -4.559 8.340 1.00 96.81 88 GLN A O 1
ATOM 690 N N . LEU A 1 89 ? -1.300 -3.222 9.075 1.00 95.69 89 LEU A N 1
ATOM 691 C CA . LEU A 1 89 ? -1.361 -2.404 7.861 1.00 95.69 89 LEU A CA 1
ATOM 692 C C . LEU A 1 89 ? 0.005 -1.773 7.547 1.00 95.69 89 LEU A C 1
ATOM 694 O O . LEU A 1 89 ? 0.491 -1.900 6.426 1.00 95.69 89 LEU A O 1
ATOM 698 N N . ALA A 1 90 ? 0.656 -1.160 8.540 1.00 95.56 90 ALA A N 1
ATOM 699 C CA . ALA A 1 90 ? 1.968 -0.540 8.360 1.00 95.56 90 ALA A CA 1
ATOM 700 C C . ALA A 1 90 ? 3.043 -1.553 7.929 1.00 95.56 90 ALA A C 1
ATOM 702 O O . ALA A 1 90 ? 3.828 -1.268 7.027 1.00 95.56 90 ALA A O 1
ATOM 703 N N . ARG A 1 91 ? 3.066 -2.753 8.528 1.00 97.81 91 ARG A N 1
ATOM 704 C CA . ARG A 1 91 ? 4.014 -3.815 8.152 1.00 97.81 91 ARG A CA 1
ATOM 705 C C . ARG A 1 91 ? 3.830 -4.263 6.705 1.00 97.81 91 ARG A C 1
ATOM 707 O O . ARG A 1 91 ? 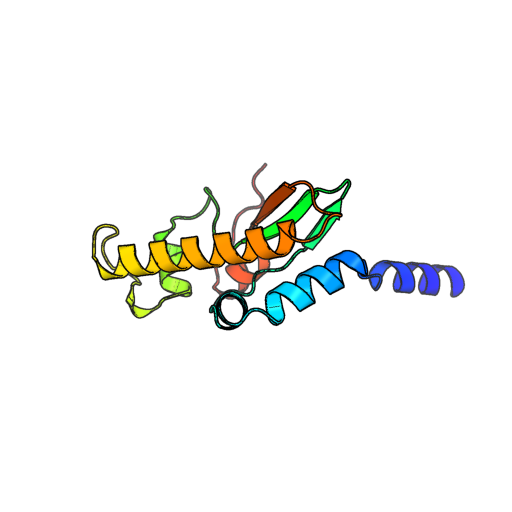4.818 -4.380 5.987 1.00 97.81 91 ARG A O 1
ATOM 714 N N . VAL A 1 92 ? 2.593 -4.512 6.271 1.00 97.75 92 VAL A N 1
ATOM 715 C CA . VAL A 1 92 ? 2.329 -4.972 4.898 1.00 97.75 92 VAL A CA 1
ATOM 716 C C . VAL A 1 92 ? 2.590 -3.861 3.884 1.00 97.75 92 VAL A C 1
ATOM 718 O O . VAL A 1 92 ? 3.216 -4.118 2.861 1.00 97.75 92 VAL A O 1
ATOM 721 N N . GLN A 1 93 ? 2.200 -2.619 4.183 1.00 96.88 93 GLN A N 1
ATOM 722 C CA . GLN A 1 93 ? 2.473 -1.478 3.309 1.00 96.88 93 GLN A CA 1
ATOM 723 C C . GLN A 1 93 ? 3.985 -1.244 3.130 1.00 96.88 93 GLN A C 1
ATOM 725 O O . GLN A 1 93 ? 4.440 -0.997 2.014 1.00 96.88 93 GLN A O 1
ATOM 730 N N . THR A 1 94 ? 4.773 -1.376 4.203 1.00 97.88 94 THR A N 1
ATOM 731 C CA . THR A 1 94 ? 6.243 -1.336 4.133 1.00 97.88 94 THR A CA 1
ATOM 732 C C . THR A 1 94 ? 6.790 -2.487 3.293 1.00 97.88 94 THR A C 1
ATOM 734 O O . THR A 1 94 ? 7.579 -2.239 2.389 1.00 97.88 94 THR A O 1
ATOM 737 N N . ARG A 1 95 ? 6.320 -3.725 3.505 1.00 98.38 95 ARG A N 1
ATOM 738 C CA . ARG A 1 95 ? 6.756 -4.881 2.706 1.00 98.38 95 ARG A CA 1
ATOM 739 C C . ARG A 1 95 ? 6.469 -4.692 1.214 1.00 98.38 95 ARG A C 1
ATOM 741 O O . ARG A 1 95 ? 7.351 -4.935 0.399 1.00 98.38 95 ARG A O 1
ATOM 748 N N . ALA A 1 96 ? 5.272 -4.222 0.863 1.00 98.50 96 ALA A N 1
ATOM 749 C CA . ALA A 1 96 ? 4.895 -3.946 -0.521 1.00 98.50 96 ALA A CA 1
ATOM 750 C C . ALA A 1 96 ? 5.804 -2.882 -1.159 1.00 98.50 96 ALA A C 1
ATOM 752 O O . ALA A 1 96 ? 6.267 -3.058 -2.282 1.00 98.50 96 ALA A O 1
ATOM 753 N N . ARG A 1 97 ? 6.104 -1.799 -0.429 1.00 98.44 97 ARG A N 1
ATOM 754 C CA . ARG A 1 97 ? 7.053 -0.771 -0.878 1.00 98.44 97 ARG A CA 1
ATOM 755 C C . ARG A 1 97 ? 8.439 -1.359 -1.126 1.00 98.44 97 ARG A C 1
ATOM 757 O O . ARG A 1 97 ? 9.033 -1.087 -2.163 1.00 98.44 97 ARG A O 1
ATOM 764 N N . ASP A 1 98 ? 8.948 -2.132 -0.174 1.00 98.62 98 ASP A N 1
ATOM 765 C CA . ASP A 1 98 ? 10.311 -2.652 -0.227 1.00 98.62 98 ASP A CA 1
ATOM 766 C C . ASP A 1 98 ? 10.481 -3.623 -1.408 1.00 98.62 98 ASP A C 1
ATOM 768 O O . ASP A 1 98 ? 11.442 -3.490 -2.155 1.00 98.62 98 ASP A O 1
ATOM 772 N N . LEU A 1 99 ? 9.490 -4.481 -1.682 1.00 98.62 99 LEU A N 1
ATOM 773 C CA . LEU A 1 99 ? 9.466 -5.345 -2.875 1.00 98.62 99 LEU A CA 1
ATOM 774 C C . LEU A 1 99 ? 9.551 -4.565 -4.196 1.00 98.62 99 LEU A C 1
ATOM 776 O O . LEU A 1 99 ? 10.157 -5.027 -5.163 1.00 98.62 99 LEU A O 1
ATOM 780 N N . VAL A 1 100 ? 8.917 -3.394 -4.264 1.00 98.50 100 VAL A N 1
ATOM 781 C CA . VAL A 1 100 ? 8.969 -2.537 -5.456 1.00 98.50 100 VAL A CA 1
ATOM 782 C C . VAL A 1 100 ? 10.323 -1.831 -5.564 1.00 98.50 100 VAL A C 1
ATOM 784 O O . VAL A 1 100 ? 10.849 -1.705 -6.665 1.00 98.50 100 VAL A O 1
ATOM 787 N N . LEU A 1 101 ? 10.922 -1.433 -4.439 1.00 98.56 101 LEU A N 1
ATOM 788 C CA . LEU A 1 101 ? 12.260 -0.828 -4.388 1.00 98.56 101 LEU A CA 1
ATOM 789 C C . LEU A 1 101 ? 13.402 -1.820 -4.670 1.00 98.56 101 LEU A C 1
ATOM 791 O O . LEU A 1 101 ? 14.510 -1.390 -4.970 1.00 98.56 101 LEU A O 1
ATOM 795 N N . GLU A 1 102 ? 13.155 -3.130 -4.595 1.00 98.12 102 GLU A N 1
ATOM 796 C CA . GLU A 1 102 ? 14.120 -4.159 -5.013 1.00 98.12 102 GLU A CA 1
ATOM 797 C C . GLU A 1 102 ? 14.366 -4.168 -6.535 1.00 98.12 102 GLU A C 1
ATOM 799 O O . GLU A 1 102 ? 15.311 -4.805 -7.001 1.00 98.12 102 GLU A O 1
ATOM 804 N N . ASP A 1 103 ? 13.512 -3.527 -7.340 1.00 97.69 103 ASP A N 1
ATOM 805 C CA . ASP A 1 103 ? 13.747 -3.373 -8.776 1.00 97.69 103 ASP A CA 1
ATOM 806 C C . ASP A 1 103 ? 14.725 -2.210 -9.046 1.00 97.69 103 ASP A C 1
ATOM 808 O O . ASP A 1 103 ? 14.461 -1.081 -8.626 1.00 97.69 103 ASP A O 1
ATOM 812 N N . PRO A 1 104 ? 15.836 -2.433 -9.775 1.00 96.62 104 PRO A N 1
ATOM 813 C CA . PRO A 1 104 ? 16.846 -1.399 -10.017 1.00 96.62 104 PRO A CA 1
ATOM 814 C C . PRO A 1 104 ? 16.333 -0.217 -10.858 1.00 96.62 104 PRO A C 1
ATOM 816 O O . PRO A 1 104 ? 16.950 0.849 -10.866 1.00 96.62 104 PRO A O 1
ATOM 819 N N . GLY A 1 105 ? 15.216 -0.383 -11.572 1.00 95.94 105 GLY A N 1
ATOM 820 C CA . GLY A 1 105 ? 14.529 0.687 -12.288 1.00 95.94 105 GLY A CA 1
ATOM 821 C C . GLY A 1 105 ? 13.744 1.633 -11.376 1.00 95.94 105 GLY A C 1
ATOM 822 O O . GLY A 1 105 ? 13.349 2.709 -11.827 1.00 95.94 105 GLY A O 1
ATOM 823 N N . VAL A 1 106 ? 13.537 1.283 -10.102 1.00 98.31 106 VAL A N 1
ATOM 824 C CA . VAL A 1 106 ? 12.787 2.088 -9.133 1.00 98.31 106 VAL A CA 1
ATOM 825 C C . VAL A 1 106 ? 13.741 2.804 -8.176 1.00 98.31 106 VAL A C 1
ATOM 827 O O . VAL A 1 106 ? 14.458 2.208 -7.385 1.00 98.31 106 VAL A O 1
ATOM 830 N N . LYS A 1 107 ? 13.699 4.134 -8.203 1.00 98.25 107 LYS A N 1
ATOM 831 C CA . LYS A 1 107 ? 14.456 5.035 -7.321 1.00 98.25 107 LYS A CA 1
ATOM 832 C C . LYS A 1 107 ? 13.669 5.432 -6.077 1.00 98.25 107 LYS A C 1
ATOM 834 O O . LYS A 1 107 ? 14.254 5.748 -5.046 1.00 98.25 107 LYS A O 1
ATOM 839 N N . SER A 1 108 ? 12.342 5.509 -6.184 1.00 98.31 108 SER A N 1
ATOM 840 C CA . SER A 1 108 ? 11.469 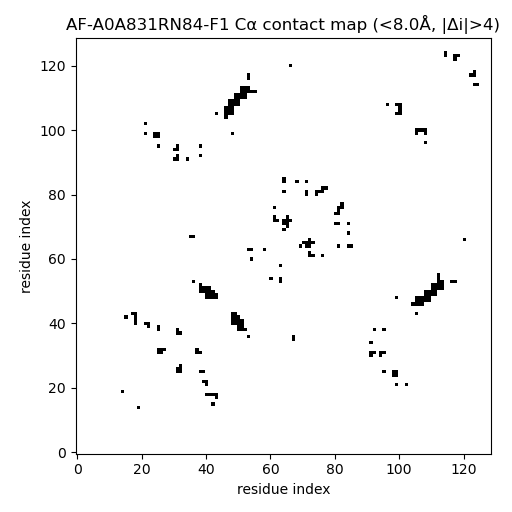5.895 -5.072 1.00 98.31 108 SER A CA 1
ATOM 841 C C . SER A 1 108 ? 10.030 5.431 -5.286 1.00 98.31 108 SER A C 1
ATOM 843 O O . SER A 1 108 ? 9.622 5.135 -6.409 1.00 98.31 108 SER A O 1
ATOM 845 N N . VAL A 1 109 ? 9.256 5.414 -4.200 1.00 98.12 109 VAL A N 1
ATOM 846 C CA . VAL A 1 109 ? 7.825 5.094 -4.207 1.00 98.12 109 VAL A CA 1
ATOM 847 C C . VAL A 1 109 ? 7.019 6.307 -3.757 1.00 98.12 109 VAL A C 1
ATOM 849 O O . VAL A 1 109 ? 7.364 6.969 -2.775 1.00 98.12 109 VAL A O 1
ATOM 852 N N . ARG A 1 110 ? 5.911 6.571 -4.449 1.00 96.62 110 ARG A N 1
ATOM 853 C CA . ARG A 1 110 ? 4.859 7.501 -4.027 1.00 96.62 110 ARG A CA 1
ATOM 854 C C . ARG A 1 110 ? 3.548 6.753 -3.862 1.00 96.62 110 ARG A C 1
ATOM 856 O O . ARG A 1 110 ? 3.312 5.760 -4.538 1.00 96.62 110 ARG A O 1
ATOM 863 N N . TRP A 1 111 ? 2.697 7.247 -2.974 1.00 94.88 111 TRP A N 1
ATOM 864 C CA . TRP A 1 111 ? 1.399 6.644 -2.705 1.00 94.88 111 TRP A CA 1
ATOM 865 C C . TRP A 1 111 ? 0.285 7.459 -3.342 1.00 94.88 111 TRP A C 1
ATOM 867 O O . TRP A 1 111 ? 0.247 8.680 -3.198 1.00 94.88 111 TRP A O 1
ATOM 877 N N . GLU A 1 112 ? -0.639 6.771 -3.992 1.00 94.12 112 GLU A N 1
ATOM 878 C CA . GLU A 1 112 ? -1.858 7.339 -4.540 1.00 94.12 112 GLU A CA 1
ATOM 879 C C . GLU A 1 112 ? -3.068 6.649 -3.925 1.00 94.12 112 GLU A C 1
ATOM 881 O O . GLU A 1 112 ? -3.130 5.424 -3.803 1.00 94.12 112 GLU A O 1
ATOM 886 N N . LEU A 1 113 ? -4.026 7.460 -3.491 1.00 93.19 113 LEU A N 1
ATOM 887 C CA . LEU A 1 113 ? -5.218 6.962 -2.835 1.00 93.19 113 LEU A CA 1
ATOM 888 C C . LEU A 1 113 ? -6.106 6.202 -3.815 1.00 93.19 113 LEU A C 1
ATOM 890 O O . LEU A 1 113 ? -6.542 6.750 -4.827 1.00 93.19 113 LEU A O 1
ATOM 894 N N . ASP A 1 114 ? -6.457 4.978 -3.448 1.00 94.00 114 ASP A N 1
ATOM 895 C CA . ASP A 1 114 ? -7.347 4.132 -4.228 1.00 94.00 114 ASP A CA 1
ATOM 896 C C . ASP A 1 114 ? -8.814 4.518 -4.007 1.00 94.00 114 ASP A C 1
ATOM 898 O O . ASP A 1 114 ? -9.550 3.943 -3.200 1.00 94.00 114 ASP A O 1
ATOM 902 N N . ARG A 1 115 ? -9.235 5.560 -4.728 1.00 91.50 115 ARG A N 1
ATOM 903 C CA . ARG A 1 115 ? -10.611 6.073 -4.689 1.00 91.50 115 ARG A CA 1
ATOM 904 C C . ARG A 1 115 ? -11.625 5.043 -5.182 1.00 91.50 115 ARG A C 1
ATOM 906 O O . ARG A 1 115 ? -12.755 5.054 -4.707 1.00 91.50 115 ARG A O 1
ATOM 913 N N . GLY A 1 116 ? -11.233 4.162 -6.106 1.00 91.69 116 GLY A N 1
ATOM 914 C CA . GLY A 1 116 ? -12.098 3.102 -6.625 1.00 91.69 116 GLY A CA 1
ATOM 915 C C . GLY A 1 116 ? -12.402 2.057 -5.555 1.00 91.69 116 GLY A C 1
ATOM 916 O O . GLY A 1 116 ? -13.568 1.749 -5.306 1.00 91.69 116 GLY A O 1
ATOM 917 N N . TRP A 1 117 ? -11.368 1.581 -4.856 1.00 93.06 117 TRP A N 1
ATOM 918 C CA . TRP A 1 117 ? -11.530 0.671 -3.726 1.00 93.06 117 TRP A CA 1
ATOM 919 C C . TRP A 1 117 ? -12.381 1.301 -2.622 1.00 93.06 117 TRP A C 1
ATOM 921 O O . TRP A 1 117 ? -13.350 0.693 -2.180 1.00 93.06 117 TRP A O 1
ATOM 931 N N . LEU A 1 118 ? -12.111 2.551 -2.238 1.00 91.19 118 LEU A N 1
ATOM 932 C CA . LEU A 1 118 ? -12.930 3.269 -1.254 1.00 91.19 118 LEU A CA 1
ATOM 933 C C . LEU A 1 118 ? -14.392 3.425 -1.700 1.00 91.19 118 LEU A C 1
ATOM 935 O O . LEU A 1 118 ? -15.311 3.190 -0.912 1.00 91.19 118 LEU A O 1
ATOM 939 N N . GLY A 1 119 ? -14.609 3.755 -2.974 1.00 91.06 119 GLY A N 1
ATOM 940 C CA . GLY A 1 119 ? -15.936 3.853 -3.574 1.00 91.06 119 GLY A CA 1
ATOM 941 C C . GLY A 1 119 ? -16.708 2.535 -3.516 1.00 91.06 119 GLY A C 1
ATOM 942 O O . GLY A 1 119 ? -17.913 2.557 -3.276 1.00 91.06 119 GLY A O 1
ATOM 943 N N . SER A 1 120 ? -16.024 1.389 -3.628 1.00 92.62 120 SER A N 1
ATOM 944 C CA . SER A 1 120 ? -16.653 0.066 -3.480 1.00 92.62 120 SER A CA 1
ATOM 945 C C . SER A 1 120 ? -17.203 -0.205 -2.070 1.00 92.62 120 SER A C 1
ATOM 947 O O . SER A 1 120 ? -18.108 -1.021 -1.918 1.00 92.62 120 SER A O 1
ATOM 949 N N . TYR A 1 121 ? -16.737 0.539 -1.058 1.00 90.31 121 TYR A N 1
ATOM 950 C CA . TYR A 1 121 ? -17.266 0.532 0.315 1.00 90.31 121 TYR A CA 1
ATOM 951 C C . TYR A 1 121 ? -18.174 1.738 0.619 1.00 90.31 121 TYR A C 1
ATOM 953 O O . TYR A 1 121 ? -18.426 2.054 1.782 1.00 90.31 121 TYR A O 1
ATOM 961 N N . GLY A 1 122 ? -18.650 2.445 -0.412 1.00 88.75 122 GLY A N 1
ATOM 962 C CA . GLY A 1 122 ? -19.535 3.605 -0.270 1.00 88.75 122 GLY A CA 1
ATOM 963 C C . GLY A 1 122 ? -18.844 4.872 0.242 1.00 88.75 122 GLY A C 1
ATOM 964 O O . GLY A 1 122 ? -19.519 5.824 0.630 1.00 88.75 122 GLY A O 1
ATOM 965 N N . ILE A 1 123 ? -17.508 4.914 0.254 1.00 86.00 123 ILE A N 1
ATOM 966 C CA . ILE A 1 123 ? -16.749 6.103 0.650 1.00 86.00 123 ILE A CA 1
ATOM 967 C C . ILE A 1 123 ? -16.474 6.939 -0.596 1.00 86.00 123 ILE A C 1
ATOM 969 O O . ILE A 1 123 ? -15.555 6.665 -1.368 1.00 86.00 123 ILE A O 1
ATOM 973 N N . GLN A 1 124 ? -17.268 7.990 -0.777 1.00 83.19 124 GLN A N 1
ATOM 974 C CA . GLN A 1 124 ? -17.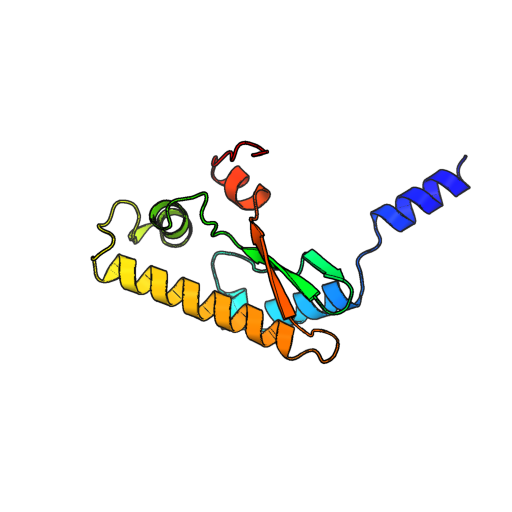045 8.986 -1.817 1.00 83.19 124 GLN A CA 1
ATOM 975 C C . GLN A 1 124 ? -16.187 10.117 -1.262 1.00 83.19 124 GLN A C 1
ATOM 977 O O . GLN A 1 124 ? -16.569 10.818 -0.327 1.00 83.19 124 GLN A O 1
ATOM 982 N N . LEU A 1 125 ? -15.009 10.287 -1.849 1.00 76.38 125 LEU A N 1
ATOM 983 C CA . LEU A 1 125 ? -14.173 11.446 -1.591 1.00 76.38 125 LEU A CA 1
ATOM 984 C C . LEU A 1 125 ? -14.460 12.482 -2.654 1.00 76.38 125 LEU A C 1
ATOM 986 O O . LEU A 1 125 ? -14.295 12.192 -3.841 1.00 76.38 125 LEU A O 1
ATOM 990 N N . SER A 1 126 ? -14.823 13.690 -2.230 1.00 72.06 126 SER A N 1
ATOM 991 C CA . SER A 1 126 ? -14.892 14.821 -3.144 1.00 72.06 126 SER A CA 1
ATOM 992 C C . SER A 1 126 ? -13.573 14.917 -3.928 1.00 72.06 126 SER A C 1
ATOM 994 O O . SER A 1 126 ? -12.491 14.702 -3.355 1.00 72.06 126 SER A O 1
ATOM 996 N N . PRO A 1 127 ? -13.618 15.192 -5.242 1.00 60.62 127 PRO A N 1
ATOM 997 C CA . PRO A 1 127 ? -12.431 15.628 -5.956 1.00 60.62 127 PRO A CA 1
ATOM 998 C C . PRO A 1 127 ? -12.043 16.979 -5.346 1.00 60.62 127 PRO A C 1
ATOM 1000 O O . PRO A 1 127 ? -12.692 17.989 -5.591 1.00 60.62 127 PRO A O 1
ATOM 1003 N N . ALA A 1 128 ? -11.083 16.971 -4.422 1.00 62.59 128 ALA A N 1
ATOM 1004 C CA . ALA A 1 128 ? -10.604 18.184 -3.778 1.00 62.59 128 ALA A CA 1
ATOM 1005 C C . ALA A 1 128 ? -9.567 18.859 -4.688 1.00 62.59 128 ALA A C 1
ATOM 1007 O O . ALA A 1 128 ? -8.648 18.178 -5.145 1.00 62.59 128 ALA A O 1
ATOM 1008 N N . TYR A 1 129 ? -9.835 20.147 -4.937 1.00 41.72 129 TYR A N 1
ATOM 1009 C CA . TYR A 1 129 ? -9.033 21.255 -5.478 1.00 41.72 129 TYR A CA 1
ATOM 1010 C C . TYR A 1 129 ? -7.516 21.063 -5.578 1.00 41.72 129 TYR A C 1
ATOM 1012 O O . TYR A 1 129 ? -6.905 20.591 -4.593 1.00 41.72 129 TYR A O 1
#

Radius of gyration: 17.3 Å; Cα contacts (8 Å, |Δi|>4): 137; chains: 1; bounding box: 36×36×62 Å

Foldseek 3Di:
DVVVVVVVVCVVPDDDVLQVVLLVLQCPDPLNVVFPDHKGFPDADQQETEIEDQDDPQDDPLVSLCVRPVVSRPPDCPDPVNVVSVVSSVVNVVVSQVSSVVDPSHPYYHYDYPQVVCVVVVDHDPPDD